Protein AF-A0A069CUI9-F1 (afdb_monomer)

Secondary structure (DSSP, 8-state):
--HHHHHHHHHHHHHHHHHHHHHHHHHHHHHHHHHHHHHHS-TT-HHHHHHTTTTHHHHHHHHHHHHHHHHHHHHHHHHPPP--SS--HHHHHH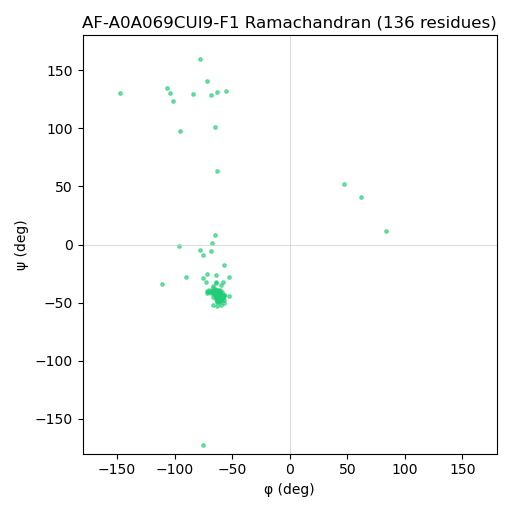HHHHHHHHHHHHHHHHHHHTTHHHHHHHHHHHHHHHHHHHHHT-

Mean predicted aligned error: 7.83 Å

Organism: Weissella oryzae (strain DSM 25784 / JCM 18191 / LMG 30913 / SG25) (NCBI:txid1329250)

Nearest PDB structures (foldseek):
  8zah-assembly2_B  TM=5.302E-01  e=1.949E+00  Campylobacter jejuni
  8zak-assembly1_A  TM=3.091E-01  e=2.057E+00  Campylobacter jejuni
  6ch2-assembly2_E  TM=3.132E-01  e=2.838E+00  Salmonella enterica subsp. enterica serovar Typhimurium str. LT2

Radius of gyration: 20.06 Å; Cα contacts (8 Å, |Δi|>4): 84; chains: 1; bounding box: 62×19×54 Å

pLDDT: mean 82.45, std 9.14, range [56.16, 95.44]

Structure (mmCIF, N/CA/C/O backbone):
data_AF-A0A069CUI9-F1
#
_entry.id   AF-A0A069CUI9-F1
#
loop_
_atom_site.group_PDB
_atom_site.id
_atom_site.type_symbol
_atom_site.label_atom_id
_atom_site.label_alt_id
_atom_site.label_comp_id
_atom_site.label_asym_id
_atom_site.label_entity_id
_atom_site.label_seq_id
_atom_site.pdbx_PDB_ins_code
_atom_site.Cartn_x
_atom_site.Cartn_y
_atom_site.Cartn_z
_atom_site.occupancy
_atom_site.B_iso_or_equiv
_atom_site.auth_seq_id
_atom_site.auth_comp_id
_atom_site.auth_asym_id
_atom_site.auth_atom_id
_atom_site.pdbx_PDB_model_num
ATOM 1 N N . MET A 1 1 ? 22.727 2.971 -23.167 1.00 67.62 1 MET A N 1
ATOM 2 C CA . MET A 1 1 ? 21.542 3.531 -22.491 1.00 67.62 1 MET A CA 1
ATOM 3 C C . MET A 1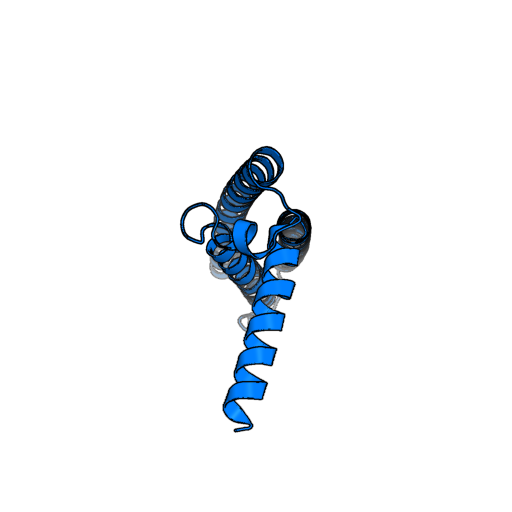 1 ? 21.407 4.972 -22.945 1.00 67.62 1 MET A C 1
ATOM 5 O O . MET A 1 1 ? 22.391 5.695 -22.843 1.00 67.62 1 MET A O 1
ATOM 9 N N . THR A 1 2 ? 20.270 5.349 -23.527 1.00 80.38 2 THR A N 1
ATOM 10 C CA . THR A 1 2 ? 20.016 6.731 -23.975 1.00 80.38 2 THR A CA 1
ATOM 11 C C . THR A 1 2 ? 19.658 7.624 -22.781 1.00 80.38 2 THR A C 1
ATOM 13 O O . THR A 1 2 ? 19.260 7.121 -21.727 1.00 80.38 2 THR A O 1
ATOM 16 N N . ASP A 1 3 ? 19.794 8.946 -22.907 1.00 82.81 3 ASP A N 1
ATOM 17 C CA . ASP A 1 3 ? 19.418 9.867 -21.822 1.00 82.81 3 ASP A CA 1
ATOM 18 C C . ASP A 1 3 ? 17.913 9.824 -21.508 1.00 82.81 3 ASP A C 1
ATOM 20 O O . ASP A 1 3 ? 17.531 9.906 -20.343 1.00 82.81 3 ASP A O 1
ATOM 24 N N . GLU A 1 4 ? 17.061 9.570 -22.506 1.00 80.44 4 GLU A N 1
ATOM 25 C CA . GLU A 1 4 ? 15.622 9.346 -22.299 1.00 80.44 4 GLU A CA 1
ATOM 26 C C . GLU A 1 4 ? 15.343 8.111 -21.427 1.00 80.44 4 GLU A C 1
ATOM 28 O O . GLU A 1 4 ? 14.557 8.184 -20.480 1.00 80.44 4 GLU A O 1
ATOM 33 N N . GLN A 1 5 ? 16.037 6.993 -21.681 1.00 78.62 5 GLN A N 1
ATOM 34 C CA . GLN A 1 5 ? 15.937 5.785 -20.850 1.00 78.62 5 GLN A CA 1
ATOM 35 C C . GLN A 1 5 ? 16.369 6.066 -19.408 1.00 78.62 5 GLN A C 1
ATOM 37 O O . GLN A 1 5 ? 15.709 5.639 -18.462 1.00 78.62 5 GLN A O 1
ATOM 42 N N . ARG A 1 6 ? 17.450 6.836 -19.221 1.00 81.94 6 ARG A N 1
ATOM 43 C CA . ARG A 1 6 ? 17.916 7.239 -17.886 1.00 81.94 6 ARG A CA 1
ATOM 44 C C . ARG A 1 6 ? 16.843 8.022 -17.147 1.00 81.94 6 ARG A C 1
ATOM 46 O O . ARG A 1 6 ? 16.520 7.671 -16.017 1.00 81.94 6 ARG A O 1
ATOM 53 N N . ILE A 1 7 ? 16.291 9.058 -17.775 1.00 85.06 7 ILE A N 1
ATOM 54 C CA . ILE A 1 7 ? 15.267 9.916 -17.168 1.00 85.06 7 ILE A CA 1
ATOM 55 C C . ILE A 1 7 ? 14.039 9.090 -16.762 1.00 85.06 7 ILE A C 1
ATOM 57 O O . ILE A 1 7 ? 13.557 9.234 -15.639 1.00 85.06 7 ILE A O 1
ATOM 61 N N . ASN A 1 8 ? 13.583 8.171 -17.617 1.00 84.00 8 ASN A N 1
ATOM 62 C CA . ASN A 1 8 ? 12.439 7.307 -17.321 1.00 84.00 8 ASN A CA 1
ATOM 63 C C . ASN A 1 8 ? 12.697 6.379 -16.117 1.00 84.00 8 ASN A C 1
ATOM 65 O O . ASN A 1 8 ? 11.867 6.286 -15.214 1.00 84.00 8 ASN A O 1
ATOM 69 N N . ILE A 1 9 ? 13.873 5.742 -16.058 1.00 85.06 9 ILE A N 1
ATOM 70 C CA . ILE A 1 9 ? 14.287 4.901 -14.922 1.00 85.06 9 ILE A CA 1
ATOM 71 C C . ILE A 1 9 ? 14.299 5.708 -13.620 1.00 85.06 9 ILE A C 1
ATOM 73 O O . ILE A 1 9 ? 13.743 5.263 -12.614 1.00 85.06 9 ILE A O 1
ATOM 77 N N . TRP A 1 10 ? 14.898 6.903 -13.634 1.00 88.62 10 TRP A N 1
ATOM 78 C CA . TRP A 1 10 ? 14.951 7.776 -12.460 1.00 88.62 10 TRP A CA 1
ATOM 79 C C . TRP A 1 10 ? 13.558 8.208 -12.007 1.00 88.62 10 TRP A C 1
ATOM 81 O O . TRP A 1 10 ? 13.266 8.156 -10.815 1.00 88.62 10 TRP A O 1
ATOM 91 N N . MET A 1 11 ? 12.674 8.569 -12.938 1.00 89.31 11 MET A N 1
ATOM 92 C CA . MET A 1 11 ? 11.289 8.913 -12.616 1.00 89.31 11 MET A CA 1
ATOM 93 C C . MET A 1 11 ? 10.542 7.744 -11.973 1.00 89.31 11 MET A C 1
ATOM 95 O O . MET A 1 11 ? 9.944 7.918 -10.911 1.00 89.31 11 MET A O 1
ATOM 99 N N . LYS A 1 12 ? 10.605 6.548 -12.574 1.00 89.12 12 LYS A N 1
ATOM 100 C CA . LYS A 1 12 ? 9.979 5.336 -12.023 1.00 89.12 12 LYS A CA 1
ATOM 101 C C . LYS A 1 12 ? 10.506 5.026 -10.620 1.00 89.12 12 LYS A C 1
ATOM 103 O O . LYS A 1 12 ? 9.722 4.792 -9.705 1.00 89.12 12 LYS A O 1
ATOM 108 N N . SER A 1 13 ? 11.823 5.104 -10.429 1.00 88.88 13 SER A N 1
ATOM 109 C CA . SER A 1 13 ? 12.463 4.873 -9.131 1.00 88.88 13 SER A CA 1
ATOM 110 C C . SER A 1 13 ? 12.053 5.901 -8.068 1.00 88.88 13 SER A C 1
ATOM 112 O O . SER A 1 13 ? 11.799 5.520 -6.925 1.00 88.88 13 SER A O 1
ATOM 114 N N . LEU A 1 14 ? 11.929 7.184 -8.423 1.00 93.12 14 LEU A N 1
ATOM 115 C CA . LEU A 1 14 ? 11.475 8.228 -7.496 1.00 93.12 14 LEU A CA 1
ATOM 116 C C . LEU A 1 14 ? 10.022 8.016 -7.060 1.00 93.12 14 LEU A C 1
ATOM 118 O O . LEU A 1 14 ? 9.717 8.152 -5.875 1.00 93.12 14 LEU A O 1
ATOM 122 N N . VAL A 1 15 ? 9.141 7.652 -7.998 1.00 92.56 15 VAL A N 1
ATOM 123 C CA . VAL A 1 15 ? 7.731 7.350 -7.708 1.00 92.56 15 VAL A CA 1
ATOM 124 C C . VAL A 1 15 ? 7.616 6.143 -6.778 1.00 92.56 15 VAL A C 1
ATOM 126 O O . VAL A 1 15 ? 6.948 6.236 -5.749 1.00 92.56 15 VAL A O 1
ATOM 129 N N . GLU A 1 16 ? 8.316 5.048 -7.084 1.00 90.75 16 GLU A N 1
ATOM 130 C CA . GLU A 1 16 ? 8.357 3.845 -6.242 1.00 90.75 16 GLU A CA 1
ATOM 131 C C . GLU A 1 16 ? 8.882 4.164 -4.834 1.00 90.75 16 GLU A C 1
ATOM 133 O O . GLU A 1 16 ? 8.294 3.759 -3.834 1.00 90.75 16 GLU A O 1
ATOM 138 N N . THR A 1 17 ? 9.955 4.954 -4.735 1.00 92.00 17 THR A N 1
ATOM 139 C CA . THR A 1 17 ? 10.547 5.337 -3.445 1.00 92.00 17 THR A CA 1
ATOM 140 C C . THR A 1 17 ? 9.580 6.187 -2.618 1.00 92.00 17 THR A C 1
ATOM 142 O O . THR A 1 17 ? 9.402 5.938 -1.425 1.00 92.00 17 THR A O 1
ATOM 145 N N . GLY A 1 18 ? 8.914 7.169 -3.235 1.00 94.56 18 GLY A N 1
ATOM 146 C CA . GLY A 1 18 ? 7.904 7.985 -2.558 1.00 94.56 18 GLY A CA 1
ATOM 147 C C . GLY A 1 18 ? 6.720 7.149 -2.072 1.00 94.56 18 GLY A C 1
ATOM 148 O O . GLY A 1 18 ? 6.291 7.289 -0.923 1.00 94.56 18 GLY A O 1
ATOM 149 N N . PHE A 1 19 ? 6.242 6.226 -2.911 1.00 93.75 19 PHE A N 1
ATOM 150 C CA . PHE A 1 19 ? 5.196 5.274 -2.549 1.00 93.75 19 PHE A CA 1
ATOM 151 C C . PHE A 1 19 ? 5.615 4.376 -1.378 1.00 93.75 19 PHE A C 1
ATOM 153 O O . PHE A 1 19 ? 4.845 4.203 -0.431 1.00 93.75 19 PHE A O 1
ATOM 160 N N . ALA A 1 20 ? 6.842 3.858 -1.395 1.00 91.88 20 ALA A N 1
ATOM 161 C CA . ALA A 1 20 ? 7.375 3.015 -0.335 1.00 91.88 20 ALA A CA 1
ATOM 162 C C . ALA A 1 20 ? 7.438 3.750 1.010 1.00 91.88 20 ALA A C 1
ATOM 164 O O . ALA A 1 20 ? 6.949 3.237 2.017 1.00 91.88 20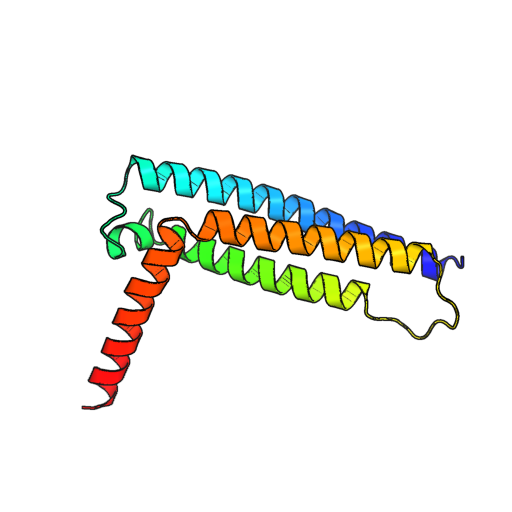 ALA A O 1
ATOM 165 N N . ILE A 1 21 ? 7.969 4.977 1.030 1.00 95.06 21 ILE A N 1
ATOM 166 C CA . ILE A 1 21 ? 8.034 5.805 2.245 1.00 95.06 21 ILE A CA 1
ATOM 167 C C . ILE A 1 21 ? 6.626 6.064 2.790 1.00 95.06 21 ILE A C 1
ATOM 169 O O . ILE A 1 21 ? 6.372 5.870 3.981 1.00 95.06 21 ILE A O 1
ATOM 173 N N . PHE A 1 22 ? 5.699 6.471 1.921 1.00 95.44 22 PHE A N 1
ATOM 174 C CA . PHE A 1 22 ? 4.318 6.733 2.313 1.00 95.44 22 PHE A CA 1
ATOM 175 C C . PHE A 1 22 ? 3.637 5.477 2.880 1.00 95.44 22 PHE A C 1
ATOM 177 O O . PHE A 1 22 ? 2.998 5.540 3.932 1.00 95.44 22 PHE A O 1
ATOM 184 N N . THR A 1 23 ? 3.840 4.325 2.239 1.00 92.38 23 THR A N 1
ATOM 185 C CA . THR A 1 23 ? 3.295 3.033 2.672 1.00 92.38 23 THR A CA 1
ATOM 186 C C . THR A 1 23 ? 3.858 2.611 4.026 1.00 92.38 23 THR A C 1
ATOM 188 O O . THR A 1 23 ? 3.097 2.204 4.899 1.00 92.38 23 THR A O 1
ATOM 191 N N . VAL A 1 24 ? 5.161 2.776 4.265 1.00 93.62 24 VAL A N 1
ATOM 192 C CA . VAL A 1 24 ? 5.777 2.491 5.572 1.00 93.62 24 VAL A CA 1
ATOM 193 C C . VAL A 1 24 ? 5.182 3.372 6.671 1.00 93.62 24 VAL A C 1
ATOM 195 O O . VAL A 1 24 ? 4.792 2.861 7.721 1.00 93.62 24 VAL A O 1
ATOM 198 N N . ILE A 1 25 ? 5.048 4.682 6.434 1.00 95.38 25 ILE A N 1
ATOM 199 C CA . ILE A 1 25 ? 4.430 5.604 7.402 1.00 95.38 25 ILE A CA 1
ATOM 200 C C . ILE A 1 25 ? 2.988 5.180 7.701 1.00 95.38 25 ILE A C 1
ATOM 202 O O . ILE A 1 25 ? 2.565 5.173 8.860 1.00 95.38 25 ILE A O 1
ATOM 206 N N . PHE A 1 26 ? 2.233 4.813 6.665 1.00 93.81 26 PHE A N 1
ATOM 207 C CA . PHE A 1 26 ? 0.872 4.319 6.816 1.00 93.81 26 PHE A CA 1
ATOM 208 C C . PHE A 1 26 ? 0.820 3.030 7.650 1.00 93.81 26 PHE A C 1
ATOM 210 O O . PHE A 1 26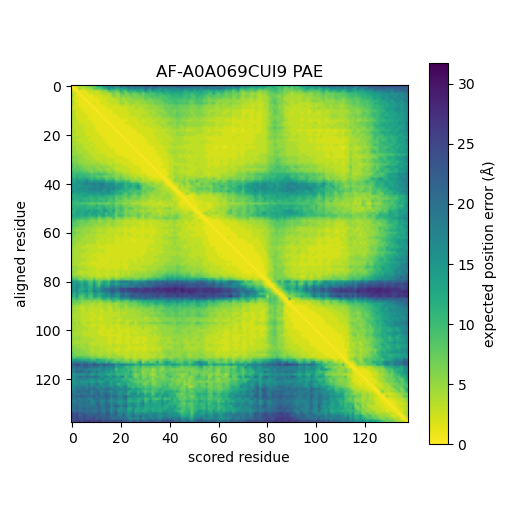 ? 0.030 2.952 8.590 1.00 93.81 26 PHE A O 1
ATOM 217 N N . LEU A 1 27 ? 1.690 2.056 7.367 1.00 90.62 27 LEU A N 1
ATOM 218 C CA . LEU A 1 27 ? 1.772 0.785 8.094 1.00 90.62 27 LEU A CA 1
ATOM 219 C C . LEU A 1 27 ? 2.101 0.990 9.577 1.00 90.62 27 LEU A C 1
ATOM 221 O O . LEU A 1 27 ? 1.483 0.358 10.433 1.00 90.62 27 LEU A O 1
ATOM 225 N N . ILE A 1 28 ? 3.014 1.912 9.901 1.00 92.44 28 ILE A N 1
ATOM 226 C CA . ILE A 1 28 ? 3.333 2.269 11.292 1.00 92.44 28 ILE A CA 1
ATOM 227 C C . ILE A 1 28 ? 2.086 2.810 11.999 1.00 92.44 28 ILE A C 1
ATOM 229 O O . ILE A 1 28 ? 1.740 2.341 13.085 1.00 92.44 28 ILE A O 1
ATOM 233 N N . LYS A 1 29 ? 1.375 3.759 11.376 1.00 90.38 29 LYS A N 1
ATOM 234 C CA . LYS A 1 29 ? 0.145 4.333 11.945 1.00 90.38 29 LYS A CA 1
ATOM 235 C C . LYS A 1 29 ? -0.954 3.283 12.117 1.00 90.38 29 LYS A C 1
ATOM 237 O O . LYS A 1 29 ? -1.622 3.270 13.149 1.00 90.38 29 LYS A O 1
ATOM 242 N N . LEU A 1 30 ? -1.109 2.390 11.141 1.00 89.0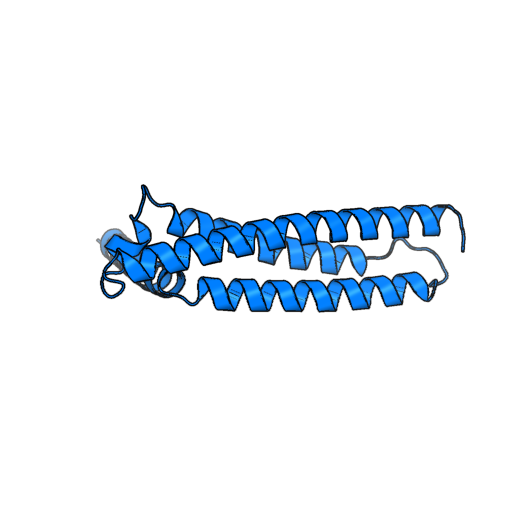0 30 LEU A N 1
ATOM 243 C CA . LEU A 1 30 ? -2.061 1.285 11.198 1.00 89.00 30 LEU A CA 1
ATOM 244 C C . LEU A 1 30 ? -1.736 0.337 12.362 1.00 89.00 30 LEU A C 1
ATOM 246 O O . LEU A 1 30 ? -2.624 -0.016 13.134 1.00 89.00 30 LEU A O 1
ATOM 250 N N . ASN A 1 31 ? -0.463 -0.021 12.545 1.00 88.75 31 ASN A N 1
ATOM 251 C CA . ASN A 1 31 ? -0.030 -0.880 13.645 1.00 88.75 31 ASN A CA 1
ATOM 252 C C . ASN A 1 31 ? -0.233 -0.228 15.025 1.00 88.75 31 ASN A C 1
ATOM 254 O O . ASN A 1 31 ? -0.702 -0.880 15.961 1.00 88.75 31 ASN A O 1
ATOM 258 N N . MET A 1 32 ? 0.064 1.069 15.153 1.00 87.88 32 MET A N 1
ATOM 259 C CA . MET A 1 32 ? -0.214 1.823 16.380 1.00 87.88 32 MET A CA 1
ATOM 260 C C . MET A 1 32 ? -1.709 1.831 16.701 1.00 87.88 32 MET A C 1
ATOM 262 O O . MET A 1 32 ? -2.097 1.575 17.838 1.00 87.88 32 MET A O 1
ATOM 266 N N . MET A 1 33 ? -2.558 2.078 15.702 1.00 87.44 33 MET A N 1
ATOM 267 C CA . MET A 1 33 ? -4.006 2.051 15.884 1.00 87.44 33 MET A CA 1
ATOM 268 C C . MET A 1 33 ? -4.499 0.655 16.288 1.00 87.44 33 MET A C 1
ATOM 270 O O . MET A 1 33 ? -5.258 0.546 17.246 1.00 87.44 33 MET A O 1
ATOM 274 N N . ASN A 1 34 ? -4.034 -0.406 15.626 1.00 85.19 34 ASN A N 1
ATOM 275 C CA . ASN A 1 34 ? -4.374 -1.785 15.987 1.00 85.19 34 ASN A CA 1
ATOM 276 C C . ASN A 1 34 ? -4.010 -2.114 17.436 1.00 85.19 34 ASN A C 1
ATOM 278 O O . ASN A 1 34 ? -4.801 -2.721 18.153 1.00 85.19 34 ASN A O 1
ATOM 282 N N . THR A 1 35 ? -2.826 -1.685 17.874 1.00 84.81 35 THR A N 1
ATOM 283 C CA . THR A 1 35 ? -2.366 -1.889 19.253 1.00 84.81 35 THR A CA 1
ATOM 284 C C . THR A 1 35 ? -3.275 -1.155 20.239 1.00 84.81 35 THR A C 1
ATOM 286 O O . THR A 1 35 ? -3.701 -1.728 21.238 1.00 84.81 35 THR A O 1
ATOM 289 N N . THR A 1 36 ? -3.635 0.093 19.936 1.00 86.31 36 THR A N 1
ATOM 290 C CA . THR A 1 36 ? -4.569 0.887 20.745 1.00 86.31 36 THR A CA 1
ATOM 291 C C . THR A 1 36 ? -5.950 0.235 20.828 1.00 86.31 36 THR A C 1
ATOM 293 O O . THR A 1 36 ? -6.511 0.133 21.915 1.00 86.31 36 THR A O 1
ATOM 296 N N . LEU A 1 37 ? -6.486 -0.258 19.709 1.00 84.56 37 LEU A N 1
ATOM 297 C CA . LEU A 1 37 ? -7.775 -0.948 19.687 1.00 84.56 37 LEU A CA 1
ATOM 298 C C . LEU A 1 37 ? -7.762 -2.234 20.510 1.00 84.56 37 LEU A C 1
ATOM 300 O O . LEU A 1 37 ? -8.666 -2.424 21.314 1.00 84.56 37 LEU A O 1
ATOM 304 N N . ASN A 1 38 ? -6.730 -3.066 20.365 1.00 82.62 38 ASN A N 1
ATOM 305 C CA . ASN A 1 38 ? -6.615 -4.320 21.114 1.00 82.62 38 ASN A CA 1
ATOM 306 C C . ASN A 1 38 ? -6.491 -4.105 22.632 1.00 82.62 38 ASN A C 1
ATOM 308 O O . ASN A 1 38 ? -6.869 -4.987 23.397 1.00 82.62 38 ASN A O 1
ATOM 312 N N . ASN A 1 39 ? -5.978 -2.951 23.067 1.00 82.94 39 ASN A N 1
ATOM 313 C CA . ASN A 1 39 ? -5.800 -2.639 24.486 1.00 82.94 39 ASN A CA 1
ATOM 314 C C . ASN A 1 39 ? -7.014 -1.946 25.125 1.00 82.94 39 ASN A C 1
ATOM 316 O O . ASN A 1 39 ? -7.194 -2.049 26.336 1.00 82.94 39 ASN A O 1
ATOM 320 N N . ILE A 1 40 ? -7.805 -1.195 24.350 1.00 82.69 40 ILE A N 1
ATOM 321 C CA . ILE A 1 40 ? -8.853 -0.304 24.885 1.00 82.69 40 ILE A CA 1
ATOM 322 C C . ILE A 1 40 ? -10.261 -0.803 24.555 1.00 82.69 40 ILE A C 1
ATOM 324 O O . ILE A 1 40 ? -11.190 -0.596 25.335 1.00 82.69 40 ILE A O 1
ATOM 328 N N . VAL A 1 41 ? -10.443 -1.424 23.392 1.00 79.38 41 VAL A N 1
ATOM 329 C CA . VAL A 1 41 ? -11.760 -1.797 22.877 1.00 79.38 41 VAL A CA 1
ATOM 330 C C . VAL A 1 41 ? -11.940 -3.299 23.009 1.00 79.38 41 VAL A C 1
ATOM 332 O O . VAL A 1 41 ? -11.067 -4.077 22.635 1.00 79.38 41 VAL A O 1
ATOM 335 N N . ASP A 1 42 ? -13.107 -3.715 23.496 1.00 78.12 42 ASP A N 1
ATOM 336 C CA . ASP A 1 42 ? -13.522 -5.108 23.387 1.00 78.12 42 ASP A CA 1
ATOM 337 C C . ASP A 1 42 ? -13.709 -5.457 21.904 1.00 78.12 42 ASP A C 1
ATOM 339 O O . ASP A 1 42 ? -14.699 -5.094 21.266 1.00 78.12 42 ASP A O 1
ATOM 343 N N . THR A 1 43 ? -12.709 -6.135 21.347 1.00 73.88 43 THR A N 1
ATOM 344 C CA . THR A 1 43 ? -12.632 -6.499 19.928 1.00 73.88 43 THR A CA 1
ATOM 345 C C . THR A 1 43 ? -13.671 -7.538 19.506 1.00 73.88 43 THR A C 1
ATOM 347 O O . THR A 1 43 ? -13.784 -7.835 18.314 1.00 73.88 43 THR A O 1
ATOM 350 N N . SER A 1 44 ? -14.445 -8.084 20.452 1.00 74.81 44 SER A N 1
ATOM 351 C CA . SER A 1 44 ? -15.598 -8.931 20.148 1.00 74.81 44 SER A CA 1
ATOM 352 C C . SER A 1 44 ? -16.782 -8.137 19.579 1.00 74.81 44 SER A C 1
ATOM 354 O O . SER A 1 44 ? -17.562 -8.688 18.799 1.00 74.81 44 SER A O 1
ATOM 356 N N . ASP A 1 45 ? -16.882 -6.840 19.892 1.00 79.50 45 ASP A N 1
ATOM 357 C CA . ASP A 1 45 ? -17.933 -5.949 19.404 1.00 79.50 45 ASP A CA 1
ATOM 358 C C . ASP A 1 45 ? -17.464 -5.176 18.160 1.00 79.50 45 ASP A C 1
ATOM 360 O O . ASP A 1 45 ? -16.794 -4.139 18.228 1.00 79.50 45 ASP A O 1
ATOM 364 N N . ALA A 1 46 ? -17.852 -5.690 16.992 1.00 78.50 46 ALA A N 1
ATOM 365 C CA . ALA A 1 46 ? -17.500 -5.127 15.691 1.00 78.50 46 ALA A CA 1
ATOM 366 C C . ALA A 1 46 ? -17.956 -3.666 15.503 1.00 78.50 46 ALA A C 1
ATOM 368 O O . ALA A 1 46 ? -17.281 -2.884 14.826 1.00 78.50 46 ALA A O 1
ATOM 369 N N . PHE A 1 47 ? -19.082 -3.272 16.107 1.00 78.94 47 PHE A N 1
ATOM 370 C CA . PHE A 1 47 ? -19.604 -1.912 15.975 1.00 78.94 47 PHE A CA 1
ATOM 371 C C . PHE A 1 47 ? -18.741 -0.915 16.747 1.00 78.94 47 PHE A C 1
ATOM 373 O O . PHE A 1 47 ? -18.414 0.154 16.225 1.00 78.94 47 PHE A O 1
ATOM 380 N N . LYS A 1 48 ? -18.311 -1.280 17.961 1.00 79.44 48 LYS A N 1
ATOM 381 C CA . LYS A 1 48 ? -17.399 -0.451 18.765 1.00 79.44 48 LYS A CA 1
ATOM 382 C C . LYS A 1 48 ? -16.035 -0.297 18.113 1.00 79.44 48 LYS A C 1
ATOM 384 O O . LYS A 1 48 ? -15.471 0.792 18.159 1.00 79.44 48 LYS A O 1
ATOM 389 N N . VAL A 1 49 ? -15.530 -1.355 17.481 1.00 82.19 49 VAL A N 1
ATOM 390 C CA . VAL A 1 49 ? -14.267 -1.312 16.739 1.00 82.19 49 VAL A CA 1
ATOM 391 C C . VAL A 1 49 ? -14.353 -0.335 15.568 1.00 82.19 49 VAL A C 1
ATOM 393 O O . VAL A 1 49 ? -13.480 0.512 15.433 1.00 82.19 49 VAL A O 1
ATOM 396 N N . ILE A 1 50 ? -15.403 -0.390 14.745 1.00 81.81 50 ILE A N 1
ATOM 397 C CA . ILE A 1 50 ? -15.529 0.527 13.599 1.00 81.81 50 ILE A CA 1
ATOM 398 C C . ILE A 1 50 ? -15.774 1.967 14.031 1.00 81.81 50 ILE A C 1
ATOM 400 O O . ILE A 1 50 ? -15.170 2.871 13.462 1.00 81.81 50 ILE A O 1
ATOM 404 N N . MET A 1 51 ? -16.628 2.191 15.030 1.00 82.50 51 MET A N 1
ATOM 405 C CA . MET A 1 51 ? -16.966 3.538 15.505 1.00 82.50 51 MET A CA 1
ATOM 406 C C . MET A 1 51 ? -15.882 4.150 16.399 1.00 82.50 51 MET A C 1
ATOM 408 O O . MET A 1 51 ? -15.989 5.320 16.778 1.00 82.50 51 MET A O 1
ATOM 412 N N . PHE A 1 52 ? -14.826 3.395 16.722 1.00 83.75 52 PHE A N 1
ATOM 413 C CA . PHE A 1 52 ? -13.738 3.873 17.561 1.00 83.75 52 PHE A CA 1
ATOM 414 C C . PHE A 1 52 ? -13.121 5.154 16.992 1.00 83.75 52 PHE A C 1
ATOM 416 O O . PHE A 1 52 ? -12.808 5.250 15.804 1.00 83.75 52 PHE A O 1
ATOM 423 N N . ASN A 1 53 ? -12.956 6.143 17.871 1.00 83.44 53 ASN A N 1
ATOM 424 C CA . ASN A 1 53 ? -12.398 7.453 17.552 1.00 83.44 53 ASN A CA 1
ATOM 425 C C . ASN A 1 53 ? -12.999 8.083 16.278 1.00 83.44 53 ASN A C 1
ATOM 427 O O . ASN A 1 53 ? -12.276 8.471 15.361 1.00 83.44 53 ASN A O 1
ATOM 431 N N . ASN A 1 54 ? -14.334 8.152 16.218 1.00 84.19 54 ASN A N 1
ATOM 432 C CA . ASN A 1 54 ? -15.090 8.765 15.121 1.00 84.19 54 ASN A CA 1
ATOM 433 C C . ASN A 1 54 ? -14.884 8.080 13.753 1.00 84.19 54 ASN A C 1
ATOM 435 O O . ASN A 1 54 ? -14.750 8.746 12.728 1.00 84.19 54 ASN A O 1
ATOM 439 N N . GLY A 1 55 ? -14.832 6.745 13.726 1.00 82.75 55 GLY A N 1
ATOM 440 C CA . GLY A 1 55 ? -14.742 5.997 12.467 1.00 82.75 55 GLY A CA 1
ATOM 441 C C . GLY A 1 55 ? -13.326 5.847 11.905 1.00 82.75 55 GLY A C 1
ATOM 442 O O . GLY A 1 55 ? -13.165 5.435 10.754 1.00 82.75 55 GLY A O 1
ATOM 443 N N . GLN A 1 56 ? -12.286 6.172 12.681 1.00 86.50 56 GLN A N 1
ATOM 444 C CA . GLN A 1 56 ? -10.896 6.081 12.221 1.00 86.50 56 GLN A CA 1
ATOM 445 C C . GLN A 1 56 ? -10.529 4.706 11.634 1.00 86.50 56 GLN A C 1
ATOM 447 O O . GLN A 1 56 ? -9.934 4.681 10.555 1.00 86.50 56 GLN A O 1
ATOM 452 N N . PRO A 1 57 ? -10.904 3.564 12.241 1.00 86.31 57 PRO A N 1
ATOM 453 C CA . PRO A 1 57 ? -10.561 2.247 11.699 1.00 86.31 57 PRO A CA 1
ATOM 454 C C . PRO A 1 57 ? -11.113 1.991 10.295 1.00 86.31 57 PRO A C 1
ATOM 456 O O . PRO A 1 57 ? -10.429 1.384 9.470 1.00 86.31 57 PRO A O 1
ATOM 459 N N . ALA A 1 58 ? -12.302 2.515 9.986 1.00 84.50 58 ALA A N 1
ATOM 460 C CA . ALA A 1 58 ? -12.868 2.438 8.642 1.00 84.50 58 ALA A CA 1
ATOM 461 C C . ALA A 1 58 ? -12.055 3.266 7.631 1.00 84.50 58 ALA A C 1
ATOM 463 O O . ALA A 1 58 ? -11.795 2.800 6.522 1.00 84.50 58 ALA A O 1
ATOM 464 N N . LEU A 1 59 ? -11.586 4.458 8.021 1.00 86.88 59 LEU A N 1
ATOM 465 C CA . LEU A 1 59 ? -10.724 5.293 7.173 1.00 86.88 59 LEU A CA 1
ATOM 466 C C . LEU A 1 59 ? -9.377 4.627 6.886 1.00 86.88 59 LEU A C 1
ATOM 468 O O . LEU A 1 59 ? -8.879 4.700 5.766 1.00 86.88 59 LEU A O 1
ATOM 472 N N . PHE A 1 60 ? -8.793 3.950 7.873 1.00 89.00 60 PHE A N 1
ATOM 473 C CA . PHE A 1 60 ? -7.567 3.182 7.671 1.00 89.00 60 PHE A CA 1
ATOM 474 C C . PHE A 1 60 ? -7.785 1.992 6.736 1.00 89.00 60 PHE A C 1
ATOM 476 O O . PHE A 1 60 ? -6.964 1.763 5.853 1.00 89.00 60 PHE A O 1
ATOM 483 N N . ALA A 1 61 ? -8.895 1.267 6.858 1.00 86.19 61 ALA A N 1
ATOM 484 C CA . ALA A 1 61 ? -9.201 0.198 5.914 1.00 86.19 61 ALA A CA 1
ATOM 485 C C . ALA A 1 61 ? -9.396 0.720 4.480 1.00 86.19 61 ALA A C 1
ATOM 487 O O . ALA A 1 61 ? -8.868 0.130 3.537 1.00 86.19 61 ALA A O 1
ATOM 488 N N . LEU A 1 62 ? -10.074 1.862 4.315 1.00 87.44 62 LEU A N 1
ATOM 489 C CA . LEU A 1 62 ? -10.190 2.536 3.021 1.00 87.44 62 LEU A CA 1
ATOM 490 C C . LEU A 1 62 ? -8.813 2.955 2.482 1.00 87.44 62 LEU A C 1
ATOM 492 O O . LEU A 1 62 ? -8.493 2.690 1.326 1.00 87.44 62 LEU A O 1
ATOM 496 N N . GLY A 1 63 ? -7.975 3.572 3.319 1.00 89.38 63 GLY A N 1
ATOM 497 C CA . GLY A 1 63 ? -6.627 3.998 2.941 1.00 89.38 63 GLY A CA 1
ATOM 498 C C . GLY A 1 63 ? -5.743 2.830 2.509 1.00 89.38 63 GLY A C 1
ATOM 499 O O . GLY A 1 63 ? -5.017 2.925 1.523 1.00 89.38 63 GLY A O 1
ATOM 500 N N . ALA A 1 64 ? -5.861 1.695 3.186 1.00 88.88 64 ALA A N 1
ATOM 501 C CA . ALA A 1 64 ? -5.151 0.492 2.808 1.00 88.88 64 ALA A CA 1
ATOM 502 C C . ALA A 1 64 ? -5.643 -0.111 1.484 1.00 88.88 64 ALA A C 1
ATOM 504 O O . ALA A 1 64 ? -4.825 -0.535 0.671 1.00 88.88 64 ALA A O 1
ATOM 505 N N . PHE A 1 65 ? -6.955 -0.109 1.233 1.00 88.06 65 PHE A N 1
ATOM 506 C CA . PHE A 1 65 ? -7.503 -0.500 -0.066 1.00 88.06 65 PHE A CA 1
ATOM 507 C C . PHE A 1 65 ? -6.947 0.383 -1.196 1.00 88.06 65 PHE A C 1
ATOM 509 O O . PHE A 1 65 ? -6.497 -0.131 -2.220 1.00 88.06 65 PHE A O 1
ATOM 516 N N . LEU A 1 66 ? -6.889 1.702 -0.982 1.00 91.94 66 LEU A N 1
ATOM 517 C CA . LEU A 1 66 ? -6.295 2.641 -1.939 1.00 91.94 66 LEU A CA 1
ATOM 518 C C . LEU A 1 66 ? -4.800 2.377 -2.168 1.00 91.94 66 LEU A C 1
ATOM 520 O O . LEU A 1 66 ? -4.343 2.435 -3.306 1.00 91.94 66 LEU A O 1
ATOM 524 N N . LEU A 1 67 ? -4.042 2.046 -1.119 1.00 91.62 67 LEU A N 1
ATOM 525 C CA . LEU A 1 67 ? -2.626 1.689 -1.244 1.00 91.62 67 LEU A CA 1
ATOM 526 C C . LEU A 1 67 ? -2.409 0.414 -2.058 1.00 91.62 67 LEU A C 1
ATOM 528 O O . LEU A 1 67 ? -1.492 0.370 -2.873 1.00 91.62 67 LEU A O 1
ATOM 532 N N . VAL A 1 68 ? -3.259 -0.599 -1.882 1.00 89.81 68 VAL A N 1
ATOM 533 C CA . VAL A 1 68 ? -3.203 -1.824 -2.692 1.00 89.81 68 VAL A CA 1
ATOM 534 C C . VAL A 1 68 ? -3.486 -1.509 -4.162 1.00 89.81 68 VAL A C 1
ATOM 536 O O . VAL A 1 68 ? -2.751 -1.969 -5.034 1.00 89.81 68 VAL A O 1
ATOM 539 N N . LEU A 1 69 ? -4.498 -0.683 -4.453 1.00 91.25 69 LEU A N 1
ATOM 540 C CA . LEU A 1 69 ? -4.771 -0.243 -5.825 1.00 91.25 69 LEU A CA 1
ATOM 541 C C . LEU A 1 69 ? -3.582 0.515 -6.428 1.00 91.25 69 LEU A C 1
ATOM 543 O O . LEU A 1 69 ? -3.187 0.234 -7.558 1.00 91.25 69 LEU A O 1
ATOM 547 N N . LEU A 1 70 ? -2.976 1.433 -5.671 1.00 92.56 70 LEU A N 1
ATOM 548 C CA . LEU A 1 70 ? -1.789 2.168 -6.111 1.00 92.56 70 LEU A CA 1
ATOM 549 C C . LEU A 1 70 ? -0.598 1.240 -6.370 1.00 92.56 70 LEU A C 1
ATOM 551 O O . LEU A 1 70 ? 0.060 1.397 -7.394 1.00 92.56 70 LEU A O 1
ATOM 555 N N . ALA A 1 71 ? -0.358 0.241 -5.516 1.00 89.94 71 ALA A N 1
ATOM 556 C CA . ALA A 1 71 ? 0.704 -0.747 -5.716 1.00 89.94 71 ALA A CA 1
ATOM 557 C C . ALA A 1 71 ? 0.537 -1.508 -7.044 1.00 89.94 71 ALA A C 1
ATOM 559 O O . ALA A 1 71 ? 1.509 -1.719 -7.774 1.00 89.94 71 ALA A O 1
ATOM 560 N N . VAL A 1 72 ? -0.702 -1.877 -7.396 1.00 90.00 72 VAL A N 1
ATOM 561 C CA . VAL A 1 72 ? -1.021 -2.527 -8.678 1.00 90.00 72 VAL A CA 1
ATOM 562 C C . VAL A 1 72 ? -0.781 -1.577 -9.852 1.00 90.00 72 VAL A C 1
ATOM 564 O O . VAL A 1 72 ? -0.154 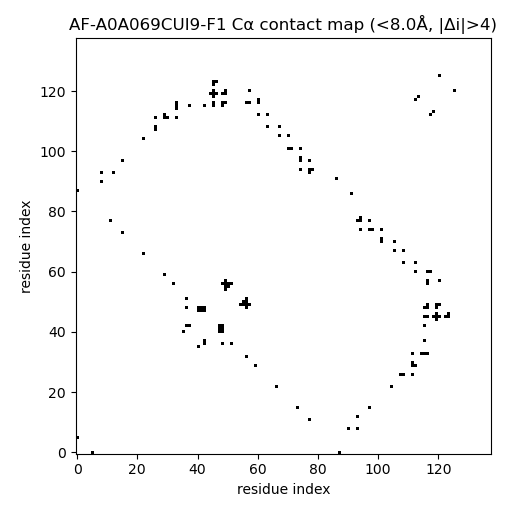-1.972 -10.834 1.00 90.00 72 VAL A O 1
ATOM 567 N N . VAL A 1 73 ? -1.234 -0.323 -9.750 1.00 91.25 73 VAL A N 1
ATOM 568 C CA . VAL A 1 73 ? -1.050 0.692 -10.801 1.00 91.25 73 VAL A CA 1
ATOM 569 C C . VAL A 1 73 ? 0.432 0.981 -11.041 1.00 91.25 73 VAL A C 1
ATOM 571 O O . VAL A 1 73 ? 0.864 0.990 -12.192 1.00 91.25 73 VAL A O 1
ATOM 574 N N . ILE A 1 74 ? 1.220 1.173 -9.980 1.00 89.62 74 ILE A N 1
ATOM 575 C CA . ILE A 1 74 ? 2.663 1.431 -10.074 1.00 89.62 74 ILE A CA 1
ATOM 576 C C . ILE A 1 74 ? 3.377 0.223 -10.677 1.00 89.62 74 ILE A C 1
ATOM 578 O O . ILE A 1 74 ? 4.156 0.388 -11.614 1.00 89.62 74 ILE A O 1
ATOM 582 N N . SER A 1 75 ? 3.052 -0.990 -10.218 1.00 89.06 75 SER A N 1
ATOM 583 C CA . SER A 1 75 ? 3.608 -2.218 -10.794 1.00 89.06 75 SER A CA 1
ATOM 584 C C . SER A 1 75 ? 3.303 -2.291 -12.292 1.00 89.06 75 SER A C 1
ATOM 586 O O . SER A 1 75 ? 4.218 -2.431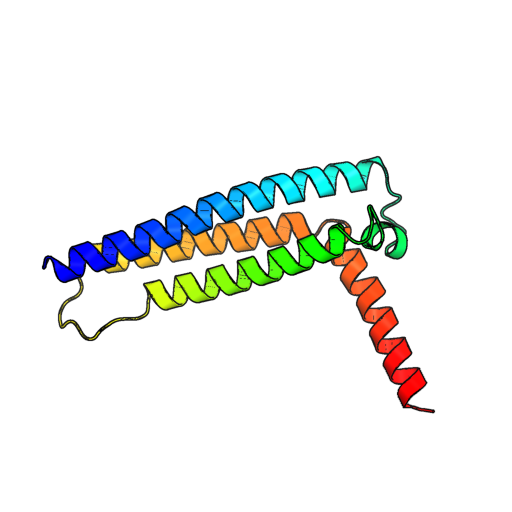 -13.102 1.00 89.06 75 SER A O 1
ATOM 588 N N . PHE A 1 76 ? 2.043 -2.104 -12.695 1.00 89.31 76 PHE A N 1
ATOM 589 C CA . PHE A 1 76 ? 1.655 -2.124 -14.105 1.00 89.31 76 PHE A CA 1
ATOM 590 C C . PHE A 1 76 ? 2.362 -1.037 -14.922 1.00 89.31 76 PHE A C 1
ATOM 592 O O . PHE A 1 76 ? 2.832 -1.314 -16.021 1.00 89.31 76 PHE A O 1
ATOM 599 N N . TRP A 1 77 ? 2.502 0.178 -14.390 1.00 88.25 77 TRP A N 1
ATOM 600 C CA . TRP A 1 77 ? 3.212 1.275 -15.052 1.00 88.25 77 TRP A CA 1
ATOM 601 C C . TRP A 1 77 ? 4.720 1.017 -15.192 1.00 88.25 77 TRP A C 1
ATOM 603 O O . TRP A 1 77 ? 5.320 1.352 -16.216 1.00 88.25 77 TRP A O 1
ATOM 613 N N . CYS A 1 78 ? 5.337 0.356 -14.210 1.00 84.19 78 CYS A N 1
ATOM 614 C CA . CYS A 1 78 ? 6.719 -0.107 -14.301 1.00 84.19 78 CYS A CA 1
ATOM 615 C C . CYS A 1 78 ? 6.899 -1.106 -15.453 1.00 84.19 78 CYS A C 1
ATOM 617 O O . CYS A 1 78 ? 7.860 -0.965 -16.215 1.00 84.19 78 CYS A O 1
ATOM 619 N N . TRP A 1 79 ? 5.950 -2.034 -15.625 1.00 83.00 79 TRP A N 1
ATOM 620 C CA . TRP A 1 79 ? 5.925 -3.011 -16.722 1.00 83.00 79 TRP A CA 1
ATOM 621 C C . TRP A 1 79 ? 5.510 -2.420 -18.074 1.00 83.00 79 TRP A C 1
ATOM 623 O O . TRP A 1 79 ? 5.933 -2.923 -19.120 1.00 83.00 79 TRP A O 1
ATOM 633 N N . HIS A 1 80 ? 4.698 -1.362 -18.075 1.00 80.06 80 HIS A N 1
ATOM 634 C CA . HIS A 1 80 ? 4.216 -0.729 -19.293 1.00 80.06 80 HIS A CA 1
ATOM 635 C C . HIS A 1 80 ? 5.365 -0.032 -20.031 1.00 80.06 80 HIS A C 1
ATOM 637 O O . HIS A 1 80 ? 6.139 0.747 -19.459 1.00 80.06 80 HIS A O 1
ATOM 643 N N . ARG A 1 81 ? 5.478 -0.340 -21.327 1.00 67.81 81 ARG A N 1
ATOM 644 C CA . ARG A 1 81 ? 6.552 0.151 -22.186 1.00 67.81 81 ARG A CA 1
ATOM 645 C C . ARG A 1 81 ? 6.078 1.261 -23.106 1.00 67.81 81 ARG A C 1
ATOM 647 O O . ARG A 1 81 ? 5.133 1.042 -23.859 1.00 67.81 81 ARG A O 1
ATOM 654 N N . PRO A 1 82 ? 6.800 2.383 -23.171 1.00 60.31 82 PRO A N 1
ATOM 655 C CA . PRO A 1 82 ? 6.853 3.145 -24.403 1.00 60.31 82 PRO A CA 1
ATOM 656 C C . PRO A 1 82 ? 7.703 2.367 -25.431 1.00 60.31 82 PRO A C 1
ATOM 658 O O . PRO A 1 82 ? 8.683 1.724 -25.057 1.00 60.31 82 PRO A O 1
ATOM 661 N N . ASN A 1 83 ? 7.290 2.370 -26.702 1.00 57.00 83 ASN A N 1
ATOM 662 C CA . ASN A 1 83 ? 7.829 1.578 -27.824 1.00 57.00 83 ASN A CA 1
ATOM 663 C C . ASN A 1 83 ? 9.304 1.887 -28.182 1.00 57.00 83 ASN A C 1
ATOM 665 O O . ASN A 1 83 ? 9.594 2.339 -29.286 1.00 57.00 83 ASN A O 1
ATOM 669 N N . TYR A 1 84 ? 10.250 1.640 -27.277 1.00 56.75 84 TYR A N 1
ATOM 670 C CA . TYR A 1 84 ? 11.680 1.800 -27.532 1.00 56.75 84 TYR A CA 1
ATOM 671 C C . TYR A 1 84 ? 12.322 0.433 -27.789 1.00 56.75 84 TYR A C 1
ATOM 673 O O . TYR A 1 84 ? 12.224 -0.492 -26.985 1.00 56.75 84 TYR A O 1
ATOM 681 N N . GLU A 1 85 ? 12.961 0.303 -28.948 1.00 58.28 85 GLU A N 1
ATOM 682 C CA . GLU A 1 85 ? 13.286 -0.957 -29.635 1.00 58.28 85 GLU A CA 1
ATOM 683 C C . GLU A 1 85 ? 14.316 -1.875 -28.948 1.00 58.28 85 GLU A C 1
ATOM 685 O O . GLU A 1 85 ? 14.618 -2.949 -29.466 1.00 58.28 85 GLU A O 1
ATOM 690 N N . ARG A 1 86 ? 14.846 -1.528 -27.771 1.00 62.06 86 ARG A N 1
ATOM 691 C CA . ARG A 1 86 ? 15.735 -2.409 -26.997 1.00 62.06 86 ARG A CA 1
ATOM 692 C C . ARG A 1 86 ? 15.566 -2.201 -25.502 1.00 62.06 86 ARG A C 1
ATOM 694 O O . ARG A 1 86 ? 15.663 -1.082 -25.005 1.00 62.06 86 ARG A O 1
ATOM 701 N N . TYR A 1 87 ? 15.401 -3.314 -24.798 1.00 60.97 87 TYR A N 1
ATOM 702 C CA . TYR A 1 87 ? 15.464 -3.365 -23.348 1.00 60.97 87 TYR A CA 1
ATOM 703 C C . TYR A 1 87 ? 16.859 -2.974 -22.876 1.00 60.97 87 TYR A C 1
ATOM 705 O O . TYR A 1 87 ? 17.855 -3.522 -23.352 1.00 60.97 87 TYR A O 1
ATOM 713 N N . ALA A 1 88 ? 16.929 -2.071 -21.905 1.00 71.62 88 ALA A N 1
ATOM 714 C CA . ALA A 1 88 ? 18.071 -2.056 -21.011 1.00 71.62 88 ALA A CA 1
ATOM 715 C C . ALA A 1 88 ? 17.799 -3.084 -19.906 1.00 71.62 88 ALA A C 1
ATOM 717 O O . ALA A 1 88 ? 16.736 -3.049 -19.284 1.00 71.62 88 ALA A O 1
ATOM 718 N N . ASP A 1 89 ? 18.748 -3.983 -19.638 1.00 79.94 89 ASP A N 1
ATOM 719 C CA . ASP A 1 89 ? 18.624 -4.993 -18.573 1.00 79.94 89 ASP A CA 1
ATOM 720 C C . ASP A 1 89 ? 18.272 -4.360 -17.211 1.00 79.94 89 ASP A C 1
ATOM 722 O O . ASP A 1 89 ? 17.571 -4.951 -16.389 1.00 79.94 89 ASP A O 1
ATOM 726 N N . SER A 1 90 ? 18.683 -3.104 -17.005 1.00 80.12 90 SER A N 1
ATOM 727 C CA . SER A 1 90 ? 18.358 -2.291 -15.833 1.00 80.12 90 SER A CA 1
ATOM 728 C C . SER A 1 90 ? 16.866 -1.972 -15.674 1.00 80.12 90 SER A C 1
ATOM 730 O O . SER A 1 90 ? 16.394 -1.897 -14.542 1.00 80.12 90 SER A O 1
ATOM 732 N N . GLU A 1 91 ? 16.102 -1.801 -16.757 1.00 81.69 91 GLU A N 1
ATOM 733 C CA . GLU A 1 91 ? 14.657 -1.524 -16.684 1.00 81.69 91 GLU A CA 1
ATOM 734 C C . GLU A 1 91 ? 13.873 -2.763 -16.251 1.00 81.69 91 GLU A C 1
ATOM 736 O O . GLU A 1 91 ? 12.957 -2.669 -15.433 1.00 81.69 91 GLU A O 1
ATOM 741 N N . ILE A 1 92 ? 14.263 -3.933 -16.766 1.00 84.25 92 ILE A N 1
ATOM 742 C CA . ILE A 1 92 ? 13.670 -5.219 -16.382 1.00 84.25 92 ILE A CA 1
ATOM 743 C C . ILE A 1 92 ? 13.952 -5.488 -14.904 1.00 84.25 92 ILE A C 1
ATOM 745 O O . ILE A 1 92 ? 13.044 -5.830 -14.149 1.00 84.25 92 ILE A O 1
ATOM 749 N N . LEU A 1 93 ? 15.203 -5.296 -14.480 1.00 86.81 93 LEU A N 1
ATOM 750 C CA . LEU A 1 93 ? 15.612 -5.506 -13.097 1.00 86.81 93 LEU A CA 1
ATOM 751 C C . LEU A 1 93 ? 14.867 -4.564 -12.136 1.00 86.81 93 LEU A C 1
ATOM 753 O O . LEU A 1 93 ? 14.393 -5.014 -11.094 1.00 86.81 93 LEU A O 1
ATOM 757 N N . LEU A 1 94 ? 14.676 -3.292 -12.510 1.00 86.88 94 LEU A N 1
ATOM 758 C CA . LEU A 1 94 ? 13.866 -2.346 -11.737 1.00 86.88 94 LEU A CA 1
ATOM 759 C C . LEU A 1 94 ? 12.405 -2.799 -11.621 1.00 86.88 94 LEU A C 1
ATOM 761 O O . LEU A 1 94 ? 11.849 -2.777 -10.524 1.00 86.88 94 LEU A O 1
ATOM 765 N N . ALA A 1 95 ? 11.787 -3.228 -12.725 1.00 86.81 95 ALA A N 1
ATOM 766 C CA . ALA A 1 95 ? 10.398 -3.686 -12.726 1.00 86.81 95 ALA A CA 1
ATOM 767 C C . ALA A 1 95 ? 10.202 -4.928 -11.840 1.00 86.81 95 ALA A C 1
ATOM 769 O O . ALA A 1 95 ? 9.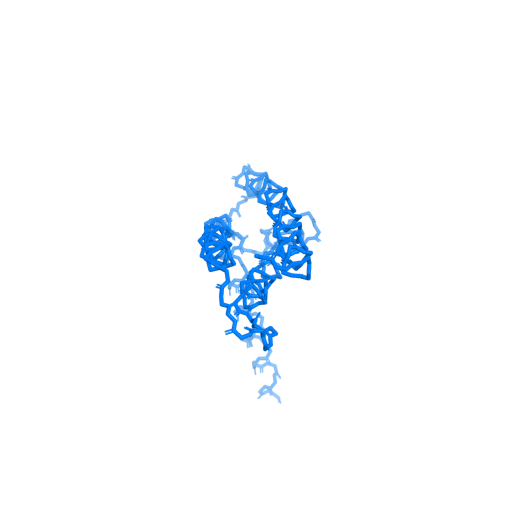220 -5.009 -11.100 1.00 86.81 95 ALA A O 1
ATOM 770 N N . ILE A 1 96 ? 11.156 -5.867 -11.855 1.00 89.88 96 ILE A N 1
ATOM 771 C CA . ILE A 1 96 ? 11.143 -7.048 -10.980 1.00 89.88 96 ILE A CA 1
ATOM 772 C C . ILE A 1 96 ? 11.240 -6.630 -9.508 1.00 89.88 96 ILE A C 1
ATOM 774 O O . ILE A 1 96 ? 10.419 -7.066 -8.702 1.00 89.88 96 ILE A O 1
ATOM 778 N N . ILE A 1 97 ? 12.198 -5.764 -9.156 1.00 90.44 97 ILE A N 1
ATOM 779 C CA . ILE A 1 97 ? 12.381 -5.297 -7.772 1.00 90.44 97 ILE A CA 1
ATOM 780 C C . ILE A 1 97 ? 11.136 -4.552 -7.273 1.00 90.44 97 ILE A C 1
ATOM 782 O O . ILE A 1 97 ? 10.643 -4.871 -6.193 1.00 90.44 97 ILE A O 1
ATOM 786 N N . SER A 1 98 ? 10.600 -3.618 -8.066 1.00 89.19 98 SER A N 1
ATOM 787 C CA . SER A 1 98 ? 9.359 -2.882 -7.759 1.00 89.19 98 SER A CA 1
ATOM 788 C C . SER A 1 98 ? 8.189 -3.844 -7.534 1.00 89.19 98 SER A C 1
ATOM 790 O O . SER A 1 98 ? 7.479 -3.750 -6.537 1.00 89.19 98 SER A O 1
ATOM 792 N N . THR A 1 99 ? 8.038 -4.859 -8.389 1.00 89.00 99 THR A N 1
ATOM 793 C CA . THR A 1 99 ? 6.968 -5.858 -8.239 1.00 89.00 99 THR A CA 1
ATOM 794 C C . THR A 1 99 ? 7.099 -6.640 -6.931 1.00 89.00 99 THR A C 1
ATOM 796 O O . THR A 1 99 ? 6.118 -6.797 -6.207 1.00 89.00 99 THR A O 1
ATOM 799 N N . ILE A 1 100 ? 8.304 -7.111 -6.595 1.00 93.25 100 ILE A N 1
ATOM 800 C CA . ILE A 1 100 ? 8.554 -7.854 -5.349 1.00 93.25 100 ILE A CA 1
ATOM 801 C C . ILE A 1 100 ? 8.262 -6.974 -4.128 1.00 93.25 100 ILE A C 1
ATOM 803 O O . ILE A 1 100 ? 7.592 -7.417 -3.195 1.00 93.25 100 ILE A O 1
ATOM 807 N N . LEU A 1 101 ? 8.728 -5.726 -4.139 1.00 91.69 101 LEU A N 1
ATOM 808 C CA . LEU A 1 101 ? 8.529 -4.778 -3.046 1.00 91.69 101 LEU A CA 1
ATOM 809 C C . LEU A 1 101 ? 7.039 -4.462 -2.832 1.00 91.69 101 LEU A C 1
ATOM 811 O O . LEU A 1 101 ? 6.548 -4.516 -1.704 1.00 91.69 101 LEU A O 1
ATOM 815 N N . ASN A 1 102 ? 6.297 -4.237 -3.917 1.00 89.62 102 ASN A N 1
ATOM 816 C CA . ASN A 1 102 ? 4.854 -4.021 -3.878 1.00 89.62 102 ASN A CA 1
ATOM 817 C C . ASN A 1 102 ? 4.097 -5.245 -3.346 1.00 89.62 102 ASN A C 1
ATOM 819 O O . ASN A 1 102 ? 3.194 -5.089 -2.524 1.00 89.62 102 ASN A O 1
ATOM 823 N N . ILE A 1 103 ? 4.494 -6.464 -3.726 1.00 91.31 103 ILE A N 1
ATOM 824 C CA . ILE A 1 103 ? 3.923 -7.698 -3.160 1.00 91.31 103 ILE A CA 1
ATOM 825 C C . ILE A 1 103 ? 4.149 -7.754 -1.643 1.00 91.31 103 ILE A C 1
ATOM 827 O O . ILE A 1 103 ? 3.211 -8.041 -0.897 1.00 91.31 103 ILE A O 1
ATOM 831 N N . ILE A 1 104 ? 5.359 -7.439 -1.169 1.00 92.88 104 ILE A N 1
ATOM 832 C CA . ILE A 1 104 ? 5.671 -7.407 0.268 1.00 92.88 104 ILE A CA 1
ATOM 833 C C . ILE A 1 104 ? 4.774 -6.396 0.991 1.00 92.88 104 ILE A C 1
ATOM 835 O O . ILE A 1 104 ? 4.202 -6.724 2.032 1.00 92.88 104 ILE A O 1
ATOM 839 N N . PHE A 1 105 ? 4.598 -5.192 0.441 1.00 89.69 105 PHE A N 1
ATOM 840 C CA . PHE A 1 105 ? 3.710 -4.199 1.043 1.00 89.69 105 PHE A CA 1
ATOM 841 C C . PHE A 1 105 ? 2.256 -4.642 1.070 1.00 89.69 105 PHE A C 1
ATOM 843 O O . PHE A 1 105 ? 1.616 -4.494 2.107 1.00 89.69 105 PHE A O 1
ATOM 850 N N . VAL A 1 106 ? 1.740 -5.232 -0.008 1.00 88.19 106 VAL A N 1
ATOM 851 C CA . VAL A 1 106 ? 0.376 -5.777 -0.025 1.00 88.19 106 VAL A CA 1
ATOM 852 C C . VAL A 1 106 ? 0.209 -6.834 1.070 1.00 88.19 106 VAL A C 1
ATOM 854 O O . VAL A 1 106 ? -0.759 -6.775 1.825 1.00 88.19 106 VAL A O 1
ATOM 857 N N . ILE A 1 107 ? 1.170 -7.749 1.229 1.00 89.12 107 ILE A N 1
ATOM 858 C CA . ILE A 1 107 ? 1.133 -8.763 2.293 1.00 89.12 107 ILE A CA 1
ATOM 859 C C . ILE A 1 107 ? 1.135 -8.107 3.682 1.00 89.12 107 ILE A C 1
ATOM 861 O O . ILE A 1 107 ? 0.315 -8.468 4.524 1.00 89.12 107 ILE A O 1
ATOM 865 N N . LEU A 1 108 ? 2.004 -7.123 3.929 1.00 86.38 108 LEU A N 1
ATOM 866 C CA . LEU A 1 108 ? 2.054 -6.412 5.213 1.00 86.38 108 LEU A CA 1
ATOM 867 C C . LEU A 1 108 ? 0.753 -5.661 5.508 1.00 86.38 108 LEU A C 1
ATOM 869 O O . LEU A 1 108 ? 0.241 -5.732 6.625 1.00 86.38 108 LEU A O 1
ATOM 873 N N . ILE A 1 109 ? 0.197 -4.978 4.506 1.00 87.19 109 ILE A N 1
ATOM 874 C CA . ILE A 1 109 ? -1.094 -4.295 4.598 1.00 87.19 109 ILE A CA 1
ATOM 875 C C . ILE A 1 109 ? -2.183 -5.295 5.003 1.00 87.19 109 ILE A C 1
ATOM 877 O O . ILE A 1 109 ? -2.939 -5.024 5.936 1.00 87.19 109 ILE A O 1
ATOM 881 N N . LEU A 1 110 ? -2.238 -6.464 4.355 1.00 81.81 110 LEU A N 1
ATOM 882 C CA . LEU A 1 110 ? -3.212 -7.508 4.674 1.00 81.81 110 LEU A CA 1
ATOM 883 C C . LEU A 1 110 ? -3.025 -8.054 6.091 1.00 81.81 110 LEU A C 1
ATOM 885 O O . LEU A 1 110 ? -4.012 -8.184 6.807 1.00 81.81 110 LEU A O 1
ATOM 889 N N . ILE A 1 111 ? -1.791 -8.321 6.527 1.00 83.62 111 ILE A N 1
ATOM 890 C CA . ILE A 1 111 ? -1.511 -8.806 7.889 1.00 83.62 111 ILE A CA 1
ATOM 891 C C . ILE A 1 111 ? -1.984 -7.791 8.934 1.00 83.62 111 ILE A C 1
ATOM 893 O O . ILE A 1 111 ? -2.658 -8.168 9.892 1.00 83.62 111 ILE A O 1
ATOM 897 N N . PHE A 1 112 ? -1.676 -6.505 8.752 1.00 80.44 112 PHE A N 1
ATOM 898 C CA . PHE A 1 112 ? -2.095 -5.484 9.709 1.00 80.44 112 PHE A CA 1
ATOM 899 C C . PHE A 1 112 ? -3.595 -5.184 9.640 1.00 80.44 112 PHE A C 1
ATOM 901 O O . PHE A 1 112 ? -4.194 -4.903 10.673 1.00 80.44 112 PHE A O 1
ATOM 908 N N . ILE A 1 113 ? -4.236 -5.271 8.474 1.00 76.31 113 ILE A N 1
ATOM 909 C CA . ILE A 1 113 ? -5.695 -5.122 8.376 1.00 76.31 113 ILE A CA 1
ATOM 910 C C . ILE A 1 113 ? -6.435 -6.308 8.989 1.00 76.31 113 ILE A C 1
ATOM 912 O O . ILE A 1 113 ? -7.445 -6.087 9.655 1.00 76.31 113 ILE A O 1
ATOM 916 N N . ASN A 1 114 ? -5.943 -7.540 8.800 1.00 70.50 114 ASN A N 1
ATOM 917 C CA . ASN A 1 114 ? -6.575 -8.788 9.258 1.00 70.50 114 ASN A CA 1
ATOM 918 C C . ASN A 1 114 ? -6.664 -8.924 10.798 1.00 70.50 114 ASN A C 1
ATOM 920 O O . ASN A 1 114 ? -7.040 -9.963 11.332 1.00 70.50 114 ASN A O 1
ATOM 924 N N . ASN A 1 115 ? -6.330 -7.859 11.520 1.00 67.25 115 ASN A N 1
ATOM 925 C CA . ASN A 1 115 ? -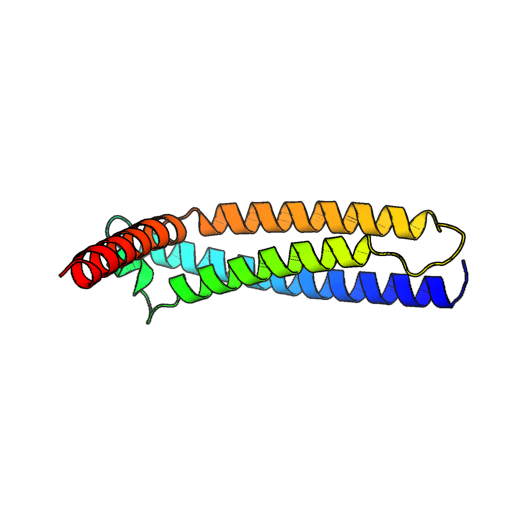6.638 -7.638 12.926 1.00 67.25 115 ASN A CA 1
ATOM 926 C C . ASN A 1 115 ? -8.143 -7.248 13.081 1.00 67.25 115 ASN A C 1
ATOM 928 O O . ASN A 1 115 ? -8.893 -7.338 12.101 1.00 67.25 115 ASN A O 1
ATOM 932 N N . PRO A 1 116 ? -8.675 -6.842 14.257 1.00 69.06 116 PRO A N 1
ATOM 933 C CA . PRO A 1 116 ? -10.126 -6.715 14.484 1.00 69.06 116 PRO A CA 1
ATOM 934 C C . PRO A 1 116 ? -10.853 -5.778 13.508 1.00 69.06 116 PRO A C 1
ATOM 936 O O . PRO A 1 116 ? -12.069 -5.881 13.362 1.00 69.06 116 PRO A O 1
ATOM 939 N N . ILE A 1 117 ? -10.133 -4.909 12.796 1.00 76.00 117 ILE A N 1
ATOM 940 C CA . ILE A 1 117 ? -10.665 -3.986 11.790 1.00 76.00 117 ILE A CA 1
ATOM 941 C C . ILE A 1 117 ? -11.298 -4.727 10.606 1.00 76.00 117 ILE A C 1
ATOM 943 O O . ILE A 1 117 ? -12.459 -4.463 10.297 1.00 76.00 117 ILE A O 1
ATOM 947 N N . LEU A 1 118 ? -10.594 -5.671 9.963 1.00 70.69 118 LEU A N 1
ATOM 948 C CA . LEU A 1 118 ? -11.151 -6.397 8.810 1.00 70.69 118 LEU A CA 1
ATOM 949 C C . LEU A 1 118 ? -12.382 -7.205 9.205 1.00 70.69 118 LEU A C 1
ATOM 951 O O . LEU A 1 118 ? -13.409 -7.159 8.528 1.00 70.69 118 LEU A O 1
ATOM 955 N N . ARG A 1 119 ? -12.286 -7.905 10.342 1.00 73.06 119 ARG A N 1
ATOM 956 C CA . ARG A 1 119 ? -13.394 -8.678 10.908 1.00 73.06 119 ARG A CA 1
ATOM 957 C C . ARG A 1 119 ? -14.604 -7.783 11.154 1.00 73.06 119 ARG A C 1
ATOM 959 O O . ARG A 1 119 ? -15.720 -8.157 10.807 1.00 73.06 119 ARG A O 1
ATOM 966 N N . SER A 1 120 ? -14.378 -6.591 11.694 1.00 71.88 120 SER A N 1
ATOM 967 C CA . SER A 1 120 ? -15.454 -5.650 11.982 1.00 71.88 120 SER A CA 1
ATOM 968 C C . SER A 1 120 ? -16.101 -5.110 10.711 1.00 71.88 120 SER A C 1
ATOM 970 O O . SER A 1 120 ? -17.324 -5.051 10.641 1.00 71.88 120 SER A O 1
ATOM 972 N N . ILE A 1 121 ? -15.316 -4.788 9.677 1.00 75.69 121 ILE A N 1
ATOM 973 C CA . ILE A 1 121 ? -15.833 -4.303 8.384 1.00 75.69 121 ILE A CA 1
ATOM 974 C C . ILE A 1 121 ? -16.677 -5.358 7.687 1.00 75.69 121 ILE A C 1
ATOM 976 O O . ILE A 1 121 ? -17.747 -5.034 7.180 1.00 75.69 121 ILE A O 1
ATOM 980 N N . ILE A 1 122 ? -16.243 -6.617 7.697 1.00 75.12 122 ILE A N 1
ATOM 981 C CA . ILE A 1 122 ? -17.020 -7.710 7.109 1.00 75.12 122 ILE A CA 1
ATOM 982 C C . ILE A 1 122 ? -18.339 -7.901 7.869 1.00 75.12 122 ILE A C 1
ATOM 984 O O . ILE A 1 122 ? -19.386 -8.040 7.243 1.00 75.12 122 ILE A O 1
ATOM 988 N N . VAL A 1 123 ? -18.312 -7.867 9.206 1.00 75.06 123 VAL A N 1
ATOM 989 C CA . VAL A 1 123 ? -19.515 -8.048 10.035 1.00 75.06 123 VAL A CA 1
ATOM 990 C C . VAL A 1 123 ? -20.495 -6.886 9.856 1.00 75.06 123 VAL A C 1
ATOM 992 O O . VAL A 1 123 ? -21.660 -7.112 9.542 1.00 75.06 123 VAL A O 1
ATOM 995 N N . VAL A 1 124 ? -20.039 -5.641 10.006 1.00 74.81 124 VAL A N 1
ATOM 996 C CA . VAL A 1 124 ? -20.908 -4.458 9.902 1.00 74.81 124 VAL A CA 1
ATOM 997 C C . VAL A 1 124 ? -21.358 -4.222 8.461 1.00 74.81 124 VAL A C 1
ATOM 999 O O . VAL A 1 124 ? -22.532 -3.941 8.228 1.00 74.81 124 VAL A O 1
ATOM 1002 N N . GLY A 1 125 ? -20.469 -4.399 7.481 1.00 72.06 125 GLY A N 1
ATOM 1003 C CA . GLY A 1 125 ? -20.811 -4.318 6.061 1.00 72.06 125 GLY A CA 1
ATOM 1004 C C . GLY A 1 125 ? -21.798 -5.407 5.634 1.00 72.06 125 GLY A C 1
ATOM 1005 O O . GLY A 1 125 ? -22.758 -5.116 4.925 1.00 72.06 125 GLY A O 1
ATOM 1006 N N . GLY A 1 126 ? -21.623 -6.640 6.118 1.00 72.88 126 GLY A N 1
ATOM 1007 C CA . GLY A 1 126 ? -22.547 -7.747 5.867 1.00 72.88 126 GLY A CA 1
ATOM 1008 C C . GLY A 1 126 ? -23.940 -7.494 6.446 1.00 72.88 126 GLY A C 1
ATOM 1009 O O . GLY A 1 126 ? -24.934 -7.647 5.739 1.00 72.88 126 GLY A O 1
ATOM 1010 N N . ILE A 1 127 ? -24.023 -7.034 7.700 1.00 74.00 127 ILE A N 1
ATOM 1011 C CA . ILE A 1 127 ? -25.298 -6.665 8.338 1.00 74.00 127 ILE A CA 1
ATOM 1012 C C . ILE A 1 127 ? -25.971 -5.508 7.582 1.00 74.00 127 ILE A C 1
ATOM 1014 O O . ILE A 1 127 ? -27.176 -5.557 7.340 1.00 74.00 127 ILE A O 1
ATOM 1018 N N . GLY A 1 128 ? -25.203 -4.499 7.157 1.00 70.12 128 GLY A N 1
ATOM 1019 C CA . GLY A 1 128 ? -25.714 -3.370 6.376 1.00 70.12 128 GLY A CA 1
ATOM 1020 C C . GLY A 1 128 ? -26.301 -3.782 5.022 1.00 70.12 128 GLY A C 1
ATOM 1021 O O . GLY A 1 128 ? -27.382 -3.323 4.658 1.00 70.12 128 GLY A O 1
ATOM 1022 N N . LEU A 1 129 ? -25.639 -4.688 4.295 1.00 72.88 129 LEU A N 1
ATOM 1023 C CA . LEU A 1 129 ? -26.139 -5.207 3.016 1.00 72.88 129 LEU A CA 1
ATOM 1024 C C . LEU A 1 129 ? -27.415 -6.040 3.182 1.00 72.88 129 LEU A C 1
ATOM 1026 O O . LEU A 1 129 ? -28.339 -5.898 2.383 1.00 72.88 129 LEU A O 1
ATOM 1030 N N . ILE A 1 130 ? -27.497 -6.866 4.230 1.00 73.44 130 ILE A N 1
ATOM 1031 C CA . ILE A 1 130 ? -28.709 -7.638 4.543 1.00 73.44 130 ILE A CA 1
ATOM 1032 C C . ILE A 1 130 ? -29.867 -6.694 4.883 1.00 73.44 130 ILE A C 1
ATOM 1034 O O . ILE A 1 130 ? -30.970 -6.873 4.372 1.00 73.44 130 ILE A O 1
ATOM 1038 N N . ALA A 1 131 ? -29.623 -5.662 5.695 1.00 70.81 131 ALA A N 1
ATOM 1039 C CA . ALA A 1 131 ? -30.639 -4.672 6.039 1.00 70.81 131 ALA A CA 1
ATOM 1040 C C . ALA A 1 131 ? -31.153 -3.919 4.800 1.00 70.81 131 ALA A C 1
ATOM 1042 O O . ALA A 1 131 ? -32.362 -3.774 4.636 1.00 70.81 131 ALA A O 1
ATOM 1043 N N . LEU A 1 132 ? -30.259 -3.499 3.897 1.00 72.69 132 LEU A N 1
ATOM 1044 C CA . LEU A 1 132 ? -30.636 -2.856 2.632 1.00 72.69 132 LEU A CA 1
ATOM 1045 C C . LEU A 1 132 ? -31.449 -3.783 1.724 1.00 72.69 132 LEU A C 1
ATOM 1047 O O . LEU A 1 132 ? -32.428 -3.342 1.130 1.00 72.69 132 LEU A O 1
ATOM 1051 N N . TYR A 1 133 ? -31.072 -5.059 1.636 1.00 78.25 133 TYR A N 1
ATOM 1052 C CA . TYR A 1 133 ? -31.820 -6.049 0.865 1.00 78.25 133 TYR A CA 1
ATOM 1053 C C . TYR A 1 133 ? -33.235 -6.258 1.422 1.00 78.25 133 TYR A C 1
ATOM 1055 O O . TYR A 1 133 ? -34.200 -6.238 0.665 1.00 78.25 133 TYR A O 1
ATOM 1063 N N . VAL A 1 134 ? -33.373 -6.395 2.745 1.00 77.25 134 VAL A N 1
ATOM 1064 C CA . VAL A 1 134 ? -34.676 -6.572 3.406 1.00 77.25 134 VAL A CA 1
ATOM 1065 C C . VAL A 1 134 ? -35.561 -5.339 3.222 1.00 77.25 134 VAL A C 1
ATOM 1067 O O . VAL A 1 134 ? -36.726 -5.483 2.861 1.00 77.25 134 VAL A O 1
ATOM 1070 N N . VAL A 1 135 ? -35.017 -4.133 3.405 1.00 76.12 135 VAL A N 1
ATOM 1071 C CA . VAL A 1 135 ? -35.765 -2.877 3.224 1.00 76.12 135 VAL A CA 1
ATOM 1072 C C . VAL A 1 135 ? -36.159 -2.653 1.762 1.00 76.12 135 VAL A C 1
ATOM 1074 O O . VAL A 1 135 ? -37.261 -2.195 1.506 1.00 76.12 135 VAL A O 1
ATOM 1077 N N . GLY A 1 136 ? -35.301 -3.006 0.802 1.00 64.50 136 GLY A N 1
ATOM 1078 C CA . GLY A 1 136 ? -35.620 -2.912 -0.627 1.00 64.50 136 GLY A CA 1
ATOM 1079 C C . GLY A 1 136 ? -36.568 -4.001 -1.146 1.00 64.50 136 GLY A C 1
ATOM 1080 O O . GLY A 1 136 ? -36.994 -3.927 -2.295 1.00 64.50 136 GLY A O 1
ATOM 1081 N N . SER A 1 137 ? -36.868 -5.018 -0.331 1.00 66.25 137 SER A N 1
ATOM 1082 C CA . SER A 1 137 ? -37.807 -6.102 -0.654 1.00 66.25 137 SER A CA 1
ATOM 1083 C C . SER A 1 137 ? -39.228 -5.885 -0.112 1.00 66.25 137 SER A C 1
ATOM 1085 O O . SER A 1 137 ? -40.091 -6.734 -0.339 1.00 66.25 137 SER A O 1
ATOM 1087 N N . GLN A 1 138 ? -39.459 -4.774 0.598 1.00 56.16 138 GLN A N 1
ATOM 1088 C CA . GLN A 1 138 ? -40.780 -4.295 1.027 1.00 56.16 138 GLN A CA 1
ATOM 1089 C C . GLN A 1 138 ? -41.297 -3.215 0.077 1.00 56.16 138 GLN A C 1
ATOM 1091 O O . GLN A 1 138 ? -42.531 -3.180 -0.121 1.00 56.16 138 GLN A O 1
#

Foldseek 3Di:
DDVVVVVVLVVLVVVLVVLLVVLVVLLVVLLVLLVVCVVPPPLVDLVCSCPPPNRVLVVSVVVLVVSLVVLVVSLVVLVDDDPDPDDDPSSVVSSVVSNVSSVVSNVSSCVSCVRSSVVSCCVVVVVVVVVVVVVVVD

Solvent-accessible surface area (backbone atoms only — not comparable to full-atom values): 7656 Å² total; per-residue (Å²): 134,54,71,67,57,50,52,51,50,52,52,54,50,51,52,52,49,54,50,49,53,52,49,52,54,49,51,54,53,52,50,52,48,52,53,51,42,71,74,74,44,68,67,86,41,37,66,59,52,36,51,36,83,84,33,46,48,52,54,51,53,52,52,49,53,52,49,47,52,47,40,51,52,52,40,50,54,55,68,54,73,77,97,63,98,66,86,54,73,66,58,57,52,48,34,52,51,50,41,54,52,38,51,51,49,46,52,52,51,49,61,66,41,68,39,64,57,45,60,16,49,54,52,54,50,50,53,51,52,51,51,51,51,57,62,74,71,109

Sequence (138 aa):
MTDEQRINIWMKSLVETGFAIFTVIFLIKLNMMNTTLNNIVDTSDAFKVIMFNNGQPALFALGAFLLVLLAVVISFWCWHRPNYERYADSEILLAIISTILNIIFVILILIFINNPILRSIIVVGGIGLIALYVVGSQ